Protein AF-E2BZ41-F1 (afdb_monomer_lite)

Structure (mmCIF, N/CA/C/O backbone):
data_AF-E2BZ41-F1
#
_entry.id   AF-E2BZ41-F1
#
loop_
_atom_site.group_PDB
_atom_site.id
_atom_site.type_symbol
_atom_site.label_atom_id
_atom_site.label_alt_id
_atom_site.label_comp_id
_atom_site.label_asym_id
_atom_site.label_entity_id
_atom_site.label_seq_id
_atom_site.pdbx_PDB_ins_code
_atom_site.Cartn_x
_atom_site.Cartn_y
_atom_site.Cartn_z
_atom_site.occupancy
_atom_site.B_iso_or_equiv
_atom_site.auth_seq_id
_atom_site.auth_comp_id
_atom_site.auth_asym_id
_atom_site.auth_atom_id
_atom_site.pdbx_PDB_model_num
ATOM 1 N N . MET A 1 1 ? 7.180 -24.905 27.676 1.00 43.94 1 MET A N 1
ATOM 2 C CA . MET A 1 1 ? 5.927 -24.348 27.129 1.00 43.94 1 MET A CA 1
ATOM 3 C C . MET A 1 1 ? 5.621 -25.126 25.867 1.00 43.94 1 MET A C 1
ATOM 5 O O . MET A 1 1 ? 6.360 -25.011 24.900 1.00 43.94 1 MET A O 1
ATOM 9 N N . GLU A 1 2 ? 4.647 -26.025 25.930 1.00 50.66 2 GLU A N 1
ATOM 10 C CA . GLU A 1 2 ? 4.281 -26.902 24.816 1.00 50.66 2 GLU A CA 1
ATOM 11 C C . GLU A 1 2 ? 3.563 -26.073 23.744 1.00 50.66 2 GLU A C 1
ATOM 13 O O . GLU A 1 2 ? 2.575 -25.397 24.033 1.00 50.66 2 GLU A O 1
ATOM 18 N N . GLY A 1 3 ? 4.107 -26.052 22.526 1.00 54.69 3 GLY A N 1
ATOM 19 C CA . GLY A 1 3 ? 3.559 -25.275 21.419 1.00 54.69 3 GLY A CA 1
ATOM 20 C C . GLY A 1 3 ? 2.196 -25.823 21.018 1.00 54.69 3 GLY A C 1
ATOM 21 O O . GLY A 1 3 ? 2.106 -26.904 20.435 1.00 54.69 3 GLY A O 1
ATOM 22 N N . ARG A 1 4 ? 1.126 -25.085 21.326 1.00 71.00 4 ARG A N 1
ATOM 23 C CA . ARG A 1 4 ? -0.206 -25.394 20.802 1.00 71.00 4 ARG A CA 1
ATOM 24 C C . ARG A 1 4 ? -0.139 -25.366 19.277 1.00 71.00 4 ARG A C 1
ATOM 26 O O . ARG A 1 4 ? 0.138 -24.329 18.683 1.00 71.00 4 ARG A O 1
ATOM 33 N N . ARG A 1 5 ? -0.381 -26.514 18.643 1.00 70.81 5 ARG A N 1
ATOM 34 C CA . ARG A 1 5 ? -0.561 -26.592 17.191 1.00 70.81 5 ARG A CA 1
ATOM 35 C C . ARG A 1 5 ? -1.834 -25.831 16.826 1.00 70.81 5 ARG A C 1
ATOM 37 O O . ARG A 1 5 ? -2.895 -26.129 17.370 1.00 70.81 5 ARG A O 1
ATOM 44 N N . TYR A 1 6 ? -1.714 -24.856 15.929 1.00 71.06 6 TYR A N 1
ATOM 45 C CA . TYR A 1 6 ? -2.852 -24.132 15.369 1.00 71.06 6 TYR A CA 1
ATOM 46 C C . TYR A 1 6 ? -3.815 -25.123 14.697 1.00 71.06 6 TYR A C 1
ATOM 48 O O . TYR A 1 6 ? -3.400 -25.919 13.853 1.00 71.06 6 TYR A O 1
ATOM 56 N N . ASN A 1 7 ? -5.085 -25.097 15.105 1.00 75.69 7 ASN A N 1
ATOM 57 C CA . ASN A 1 7 ? -6.158 -25.877 14.497 1.00 75.69 7 ASN A CA 1
ATOM 58 C C . ASN A 1 7 ? -7.129 -24.907 13.799 1.00 75.69 7 ASN A C 1
ATOM 60 O O . ASN A 1 7 ? -7.919 -24.273 14.499 1.00 75.69 7 ASN A O 1
ATOM 64 N N . PRO A 1 8 ? -7.114 -24.810 12.458 1.00 72.56 8 PRO A N 1
ATOM 65 C CA . PRO A 1 8 ? -7.972 -23.884 11.711 1.00 72.56 8 PRO A CA 1
ATOM 66 C C . PRO A 1 8 ? -9.469 -24.228 11.772 1.00 72.56 8 PRO A C 1
ATOM 68 O O . PRO A 1 8 ? -10.293 -23.446 11.317 1.00 72.56 8 PRO A O 1
ATOM 71 N N . TYR A 1 9 ? -9.836 -25.392 12.320 1.00 73.06 9 TYR A N 1
ATOM 72 C CA . TYR A 1 9 ? -11.224 -25.853 12.428 1.00 73.06 9 TYR A CA 1
ATOM 73 C C . TYR A 1 9 ? -11.781 -25.774 13.855 1.00 73.06 9 TYR A C 1
ATOM 75 O O . TYR A 1 9 ? -12.914 -26.193 14.104 1.00 73.06 9 TYR A O 1
ATOM 83 N N . ALA A 1 10 ? -10.992 -25.285 14.816 1.00 80.62 10 ALA A N 1
ATOM 84 C CA . ALA A 1 10 ? -11.496 -25.011 16.153 1.00 80.62 10 ALA A CA 1
ATOM 85 C C . ALA A 1 10 ? -12.446 -23.810 16.080 1.00 80.62 10 ALA A C 1
ATOM 87 O O . ALA A 1 10 ? -12.052 -22.739 15.630 1.00 80.62 10 ALA A O 1
ATOM 88 N N . LYS A 1 11 ? -13.699 -23.986 16.514 1.00 79.75 11 LYS A N 1
ATOM 89 C CA . LYS A 1 11 ? -14.628 -22.861 16.645 1.00 79.75 11 LYS A CA 1
ATOM 90 C C . LYS A 1 11 ? -14.123 -21.940 17.750 1.00 79.75 11 LYS A C 1
ATOM 92 O O . LYS A 1 11 ? -14.051 -22.358 18.905 1.00 79.75 11 LYS A O 1
ATOM 97 N N . VAL A 1 12 ? -13.770 -20.724 17.367 1.00 85.38 12 VAL A N 1
ATOM 98 C CA . VAL A 1 12 ? -13.345 -19.647 18.261 1.00 85.38 12 VAL A CA 1
ATOM 99 C C . VAL A 1 12 ? -14.581 -18.791 18.574 1.00 85.38 12 VAL A C 1
ATOM 101 O O . VAL A 1 12 ? -15.465 -18.694 17.714 1.00 85.38 12 VAL A O 1
ATOM 104 N N . PRO A 1 13 ? -14.727 -18.234 19.789 1.00 87.88 13 PRO A N 1
ATOM 105 C CA . PRO A 1 13 ? -15.752 -17.230 20.052 1.00 87.88 13 PRO A CA 1
ATOM 106 C C . PRO A 1 13 ? -15.677 -16.079 19.030 1.00 87.88 13 PRO A C 1
ATOM 108 O O . PRO A 1 13 ? -14.567 -15.714 18.641 1.00 87.88 13 PRO A O 1
ATOM 111 N N . PRO A 1 14 ? -16.810 -15.504 18.580 1.00 84.06 14 PRO A N 1
ATOM 112 C CA . PRO A 1 14 ? -16.799 -14.435 17.574 1.00 84.06 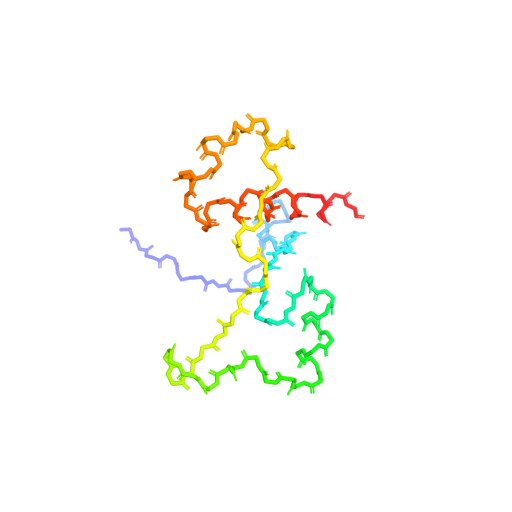14 PRO A CA 1
ATOM 113 C C . PRO A 1 14 ? -15.959 -13.208 17.962 1.00 84.06 14 PRO A C 1
ATOM 115 O O . PRO A 1 14 ? -15.418 -12.530 17.101 1.00 84.06 14 PRO A O 1
ATOM 118 N N . ASP A 1 15 ? -15.841 -12.920 19.257 1.00 88.19 15 ASP A N 1
ATOM 119 C CA . ASP A 1 15 ? -15.042 -11.829 19.826 1.00 88.19 15 ASP A CA 1
ATOM 120 C C . ASP A 1 15 ? -13.528 -12.101 19.838 1.00 88.19 15 ASP A C 1
ATOM 122 O O . ASP A 1 15 ? -12.732 -11.176 19.981 1.00 88.19 15 ASP A O 1
ATOM 126 N N . GLU A 1 16 ? -13.127 -13.356 19.653 1.00 86.62 16 GLU A N 1
ATOM 127 C CA . GLU A 1 16 ? -11.732 -13.797 19.571 1.00 86.62 16 GLU A CA 1
ATOM 128 C C . GLU A 1 16 ? -11.330 -14.181 18.131 1.00 86.62 16 GLU A C 1
ATOM 130 O O . GLU A 1 16 ? -10.210 -14.642 17.887 1.00 86.62 16 GLU A O 1
ATOM 135 N N . GLU A 1 17 ? -12.236 -14.012 17.163 1.00 88.12 17 GLU A N 1
ATOM 136 C CA . GLU A 1 17 ? -11.984 -14.337 15.764 1.00 88.12 17 GLU A CA 1
ATOM 137 C C . GLU A 1 17 ? -11.049 -13.303 15.122 1.00 88.12 17 GLU A C 1
ATOM 139 O O . GLU A 1 17 ? -11.303 -12.099 15.117 1.00 88.12 17 GLU A O 1
ATOM 144 N N . ILE A 1 18 ? -9.942 -13.783 14.552 1.00 87.19 18 ILE A N 1
ATOM 145 C CA . ILE A 1 18 ? -9.010 -12.943 13.800 1.00 87.19 18 ILE A CA 1
ATOM 146 C C . ILE A 1 18 ? -9.493 -12.881 12.355 1.00 87.19 18 ILE A C 1
ATOM 148 O O . ILE A 1 18 ? -9.478 -13.889 11.646 1.00 87.19 18 ILE A O 1
ATOM 152 N N . VAL A 1 19 ? -9.868 -11.684 11.911 1.00 88.75 19 VAL A N 1
ATOM 153 C CA . VAL A 1 19 ? -10.314 -11.416 10.542 1.00 88.75 19 VAL A CA 1
ATOM 154 C C . VAL A 1 19 ? -9.352 -10.475 9.826 1.00 88.75 19 VAL A C 1
ATOM 156 O O . VAL A 1 19 ? -8.682 -9.650 10.446 1.00 88.75 19 VAL A O 1
ATOM 159 N N . ILE A 1 20 ? -9.306 -10.575 8.498 1.00 90.12 20 ILE A N 1
ATOM 160 C CA . ILE A 1 20 ? -8.713 -9.535 7.655 1.00 90.12 20 ILE A CA 1
ATOM 161 C C . ILE A 1 20 ? -9.824 -8.524 7.381 1.00 90.12 20 ILE A C 1
ATOM 163 O O . ILE A 1 20 ? -10.698 -8.781 6.557 1.00 90.12 20 ILE A O 1
ATOM 167 N N . SER A 1 21 ? -9.826 -7.412 8.113 1.00 89.81 21 SER A N 1
ATOM 168 C CA . SER A 1 21 ? -10.875 -6.389 8.007 1.00 89.81 21 SER A CA 1
ATOM 169 C C . SER A 1 21 ? -10.664 -5.417 6.845 1.00 89.81 21 SER A C 1
ATOM 171 O O . SER A 1 21 ? -11.616 -4.784 6.409 1.00 89.81 21 SER A O 1
ATOM 173 N N . GLY A 1 22 ? -9.441 -5.318 6.321 1.00 89.31 22 GLY A N 1
ATOM 174 C CA . GLY A 1 22 ? -9.111 -4.450 5.196 1.00 89.31 22 GLY A CA 1
ATOM 175 C C . GLY A 1 22 ? -7.739 -4.770 4.611 1.00 89.31 22 GLY A C 1
ATOM 176 O O . GLY A 1 22 ? -6.888 -5.365 5.276 1.00 89.31 22 GLY A O 1
ATOM 177 N N . ILE A 1 23 ? -7.539 -4.398 3.346 1.00 88.44 23 ILE A N 1
ATOM 178 C CA . ILE A 1 23 ? -6.290 -4.603 2.605 1.00 88.44 23 ILE A CA 1
ATOM 179 C C . ILE A 1 23 ? -6.044 -3.370 1.731 1.00 88.44 23 ILE A C 1
ATOM 181 O O . ILE A 1 23 ? -6.913 -2.990 0.951 1.00 88.44 23 ILE A O 1
ATOM 185 N N . ALA A 1 24 ? -4.845 -2.797 1.815 1.00 89.94 24 ALA A N 1
ATOM 186 C CA . ALA A 1 24 ? -4.333 -1.818 0.863 1.00 89.94 24 ALA A CA 1
ATOM 187 C C . ALA A 1 24 ? -2.908 -2.209 0.477 1.00 89.94 24 ALA A C 1
ATOM 189 O O . ALA A 1 24 ? -2.170 -2.811 1.262 1.00 89.94 24 ALA A O 1
ATOM 190 N N . SER A 1 25 ? -2.535 -1.901 -0.756 1.00 85.31 25 SER A N 1
ATOM 191 C CA . SER A 1 25 ? -1.260 -2.312 -1.333 1.00 85.31 25 SER A CA 1
ATOM 192 C C . SER A 1 25 ? -0.945 -1.493 -2.574 1.00 85.31 25 SER A C 1
ATOM 194 O O . SER A 1 25 ? -1.852 -1.029 -3.270 1.00 85.31 25 SER A O 1
ATOM 196 N N . ARG A 1 26 ? 0.338 -1.446 -2.921 1.00 88.62 26 ARG A N 1
ATOM 197 C CA . ARG A 1 26 ? 0.816 -1.082 -4.252 1.00 88.62 26 ARG A CA 1
ATOM 198 C C . ARG A 1 26 ? 1.497 -2.290 -4.874 1.00 88.62 26 ARG A C 1
ATOM 200 O O . ARG A 1 26 ? 2.396 -2.878 -4.272 1.00 88.62 26 ARG A O 1
ATOM 207 N N . PHE A 1 27 ? 1.047 -2.657 -6.066 1.00 92.38 27 PHE A N 1
ATOM 208 C CA . PHE A 1 27 ? 1.649 -3.715 -6.866 1.00 92.38 27 PHE A CA 1
ATOM 209 C C . PHE A 1 27 ? 2.288 -3.117 -8.120 1.00 92.38 27 PHE A C 1
ATOM 211 O O . PHE A 1 27 ? 1.948 -1.993 -8.504 1.00 92.38 27 PHE A O 1
ATOM 218 N N . PRO A 1 28 ? 3.244 -3.823 -8.744 1.00 94.19 28 PRO A N 1
ATOM 219 C CA . PRO A 1 28 ? 3.895 -3.308 -9.935 1.00 94.19 28 PRO A CA 1
ATOM 220 C C . PRO A 1 28 ? 2.900 -3.010 -11.055 1.00 94.19 28 PRO A C 1
ATOM 222 O O . PRO A 1 28 ? 1.949 -3.767 -11.232 1.00 94.19 28 PRO A O 1
ATOM 225 N N . ASP A 1 29 ? 3.133 -1.922 -11.789 1.00 90.56 29 ASP A N 1
ATOM 226 C CA . ASP A 1 29 ? 2.290 -1.463 -12.903 1.00 90.56 29 ASP A CA 1
ATOM 227 C C . ASP A 1 29 ? 0.793 -1.338 -12.563 1.00 90.56 29 ASP A C 1
ATOM 229 O O . ASP A 1 29 ? -0.065 -1.544 -13.419 1.00 90.56 29 ASP A O 1
ATOM 233 N N . THR A 1 30 ? 0.469 -1.032 -11.304 1.00 92.69 30 THR A N 1
ATOM 234 C CA . THR A 1 30 ? -0.909 -0.813 -10.849 1.00 92.69 30 THR A CA 1
ATOM 235 C C . THR A 1 30 ? -0.959 0.327 -9.844 1.00 92.69 30 THR A C 1
ATOM 237 O O . THR A 1 30 ? -0.142 0.385 -8.922 1.00 92.69 30 THR A O 1
ATOM 240 N N . ASP A 1 31 ? -1.945 1.206 -9.983 1.00 88.25 31 ASP A N 1
ATOM 241 C CA . ASP A 1 31 ? -2.096 2.373 -9.112 1.00 88.25 31 ASP A CA 1
ATOM 242 C C . ASP A 1 31 ? -3.050 2.110 -7.938 1.00 88.25 31 ASP A C 1
ATOM 244 O O . ASP A 1 31 ? -3.029 2.829 -6.940 1.00 88.25 31 ASP A O 1
ATOM 248 N N . ASN A 1 32 ? -3.898 1.081 -8.027 1.00 87.38 32 ASN A N 1
ATOM 249 C CA . ASN A 1 32 ? -4.875 0.745 -6.991 1.00 87.38 32 ASN A CA 1
ATOM 250 C C . ASN A 1 32 ? -5.265 -0.746 -6.997 1.00 87.38 32 ASN A C 1
ATOM 252 O O . ASN A 1 32 ? -5.014 -1.484 -7.950 1.00 87.38 32 ASN A O 1
ATOM 256 N N . MET A 1 33 ? -5.933 -1.187 -5.924 1.00 87.88 33 MET A N 1
ATOM 257 C CA . MET A 1 33 ? -6.338 -2.587 -5.733 1.00 87.88 33 MET A CA 1
ATOM 258 C C . MET A 1 33 ? -7.287 -3.104 -6.823 1.00 87.88 33 MET A C 1
ATOM 260 O O . MET A 1 33 ? -7.227 -4.278 -7.186 1.00 87.88 33 MET A O 1
ATOM 264 N N . LYS A 1 34 ? -8.161 -2.246 -7.361 1.00 89.62 34 LYS A N 1
ATOM 265 C CA . LYS A 1 34 ? -9.118 -2.641 -8.400 1.00 89.62 34 LYS A CA 1
ATOM 266 C C . LYS A 1 34 ? -8.400 -2.957 -9.709 1.00 89.62 34 LYS A C 1
ATOM 268 O O . LYS A 1 34 ? -8.649 -4.002 -10.301 1.00 89.62 34 LYS A O 1
ATOM 273 N N . GLU A 1 35 ? -7.478 -2.092 -10.118 1.00 92.81 35 GLU A N 1
ATOM 274 C CA . GLU A 1 35 ? -6.627 -2.329 -11.283 1.00 92.81 35 GLU A CA 1
ATOM 275 C C . GLU A 1 35 ? -5.783 -3.594 -11.100 1.00 92.81 35 GLU A C 1
ATOM 277 O O . GLU A 1 35 ? -5.721 -4.435 -11.996 1.00 92.81 35 GLU A O 1
ATOM 282 N N . PHE A 1 36 ? -5.203 -3.788 -9.911 1.00 94.12 36 PHE A N 1
ATOM 283 C CA . PHE A 1 36 ? -4.484 -5.020 -9.601 1.00 94.12 36 PHE A CA 1
ATOM 284 C C . PHE A 1 36 ? -5.368 -6.262 -9.735 1.00 94.12 36 PHE A C 1
ATOM 286 O O . PHE A 1 36 ? -4.960 -7.228 -10.379 1.00 94.12 36 PHE A O 1
ATOM 293 N N . GLN A 1 37 ? -6.583 -6.244 -9.183 1.00 93.25 37 GLN A N 1
ATOM 294 C CA . GLN A 1 37 ? -7.528 -7.352 -9.307 1.00 93.25 37 GLN A CA 1
ATOM 295 C C . GLN A 1 37 ? -7.858 -7.647 -10.777 1.00 93.25 37 GLN A C 1
ATOM 297 O O . GLN A 1 37 ? -7.835 -8.808 -11.188 1.00 93.25 37 GLN A O 1
ATOM 302 N N . GLU A 1 38 ? -8.153 -6.620 -11.573 1.00 95.25 38 GLU A N 1
ATOM 303 C CA . GLU A 1 38 ? -8.458 -6.767 -12.999 1.00 95.25 38 GLU A CA 1
ATOM 304 C C . GLU A 1 38 ? -7.262 -7.349 -13.770 1.00 95.25 38 GLU A C 1
ATOM 306 O O . GLU A 1 38 ? -7.410 -8.345 -14.484 1.00 95.25 38 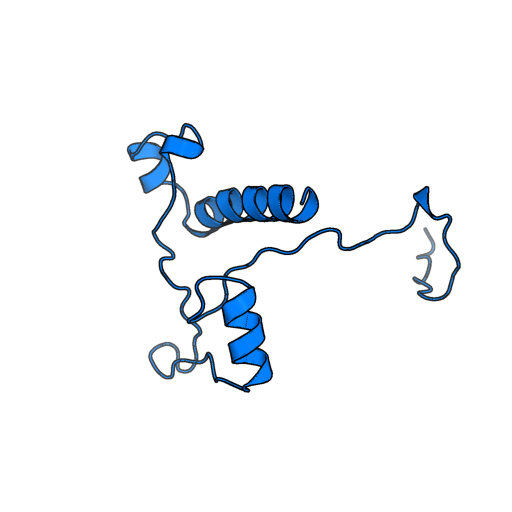GLU A O 1
ATOM 311 N N . ASN A 1 39 ? -6.063 -6.799 -13.574 1.00 94.94 39 ASN A N 1
ATOM 312 C CA . ASN A 1 39 ? -4.835 -7.259 -14.223 1.00 94.94 39 ASN A CA 1
ATOM 313 C C . ASN A 1 39 ? -4.468 -8.693 -13.811 1.00 94.94 39 ASN A C 1
ATOM 315 O O . ASN A 1 39 ? -4.117 -9.515 -14.662 1.00 94.94 39 ASN A O 1
ATOM 319 N N . LEU A 1 40 ? -4.627 -9.032 -12.529 1.00 95.12 40 LEU A N 1
ATOM 320 C CA . LEU A 1 40 ? -4.380 -10.374 -12.008 1.00 95.12 40 LEU A CA 1
ATOM 321 C C . LEU A 1 40 ? -5.341 -11.402 -12.619 1.00 95.12 40 LEU A C 1
ATOM 323 O O . LEU A 1 40 ? -4.907 -12.464 -13.072 1.00 95.12 40 LEU A O 1
ATOM 327 N N . LEU A 1 41 ? -6.641 -11.090 -12.676 1.00 96.38 41 LEU A N 1
ATOM 328 C CA . LEU A 1 41 ? -7.651 -11.973 -13.272 1.00 96.38 41 LEU A CA 1
ATOM 329 C C . LEU A 1 41 ? -7.447 -12.146 -14.783 1.00 96.38 41 LEU A C 1
ATOM 331 O O . LEU A 1 41 ? -7.694 -13.229 -15.318 1.00 96.38 41 LEU A O 1
ATOM 335 N N . ASN A 1 42 ? -6.922 -11.117 -15.450 1.00 97.25 42 ASN A N 1
ATOM 336 C CA .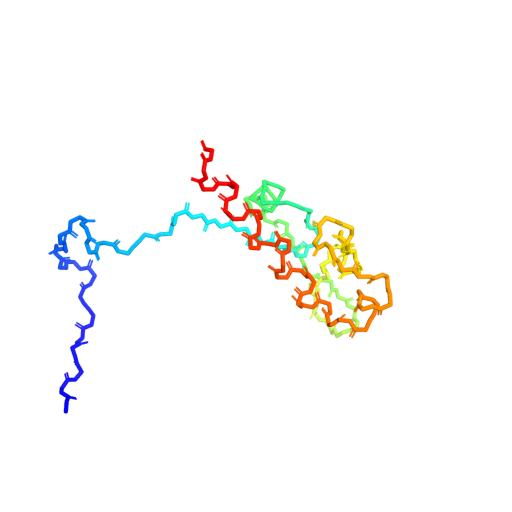 ASN A 1 42 ? -6.546 -11.152 -16.863 1.00 97.25 42 ASN A CA 1
ATOM 337 C C . ASN A 1 42 ? -5.156 -11.756 -17.125 1.00 97.25 42 ASN A C 1
ATOM 339 O O . ASN A 1 42 ? -4.755 -11.865 -18.284 1.00 97.25 42 ASN A O 1
ATOM 343 N N . LYS A 1 43 ? -4.447 -12.215 -16.082 1.00 95.75 43 LYS A N 1
ATOM 344 C CA . LYS A 1 43 ? -3.115 -12.841 -16.166 1.00 95.75 43 LYS A CA 1
ATOM 345 C C . LYS A 1 43 ? -2.054 -11.935 -16.803 1.00 95.75 43 LYS A C 1
ATOM 347 O O . LYS A 1 43 ? -1.194 -12.420 -17.539 1.00 95.75 43 LYS A O 1
ATOM 352 N N . VAL A 1 44 ? -2.128 -10.634 -16.536 1.00 95.25 44 VAL A N 1
ATOM 353 C CA . VAL A 1 44 ? -1.090 -9.677 -16.936 1.00 95.25 44 VAL A CA 1
ATOM 354 C C . VAL A 1 44 ? 0.212 -10.019 -16.200 1.00 95.25 44 VAL A C 1
ATOM 356 O O . VAL A 1 44 ? 0.194 -10.317 -15.006 1.00 95.25 44 VAL A O 1
ATOM 359 N N . ASP A 1 45 ? 1.336 -10.027 -16.923 1.00 92.62 45 ASP A N 1
ATOM 360 C CA . ASP A 1 45 ? 2.666 -10.209 -16.332 1.00 92.62 45 ASP A CA 1
ATOM 361 C C . ASP A 1 45 ? 3.186 -8.859 -15.824 1.00 92.62 45 ASP A C 1
ATOM 363 O O . ASP A 1 45 ? 3.275 -7.900 -16.586 1.00 92.62 45 ASP A O 1
ATOM 367 N N . PHE A 1 46 ? 3.530 -8.808 -14.540 1.00 92.19 46 PHE A N 1
ATOM 368 C CA . PHE A 1 46 ? 4.035 -7.625 -13.836 1.00 92.19 46 PHE A CA 1
ATOM 369 C C . PHE A 1 46 ? 5.572 -7.575 -13.780 1.00 92.19 46 PHE A C 1
ATOM 371 O O . PHE A 1 46 ? 6.165 -6.764 -13.061 1.00 92.19 46 PHE A O 1
ATOM 378 N N . VAL A 1 47 ? 6.241 -8.516 -14.454 1.00 92.12 47 VAL A N 1
ATOM 379 C CA . VAL A 1 47 ? 7.695 -8.656 -14.438 1.00 92.12 47 VAL A CA 1
ATOM 380 C C . VAL A 1 47 ? 8.315 -7.941 -15.633 1.00 92.12 47 VAL A C 1
ATOM 382 O O . VAL A 1 47 ? 8.153 -8.327 -16.788 1.00 92.12 47 VAL A O 1
ATOM 385 N N . HIS A 1 48 ? 9.149 -6.954 -15.330 1.00 87.88 48 HIS A N 1
ATOM 386 C CA . HIS A 1 48 ? 10.024 -6.286 -16.281 1.00 87.88 48 HIS A CA 1
ATOM 387 C C . HIS A 1 48 ? 11.345 -7.039 -16.415 1.00 87.88 48 HIS A C 1
ATOM 389 O O . HIS A 1 48 ? 11.993 -7.384 -15.420 1.00 87.88 48 HIS A O 1
ATOM 395 N N . TYR A 1 49 ? 11.761 -7.254 -17.660 1.00 87.62 49 TYR A N 1
ATOM 396 C CA . TYR A 1 49 ? 13.007 -7.928 -18.017 1.00 87.62 49 TYR A CA 1
ATOM 397 C C . TYR A 1 49 ? 14.083 -6.895 -18.348 1.00 87.62 49 TYR A C 1
ATOM 399 O O . TYR A 1 49 ? 14.334 -6.589 -19.511 1.00 87.62 49 TYR A O 1
ATOM 407 N N . ASP A 1 50 ? 14.683 -6.335 -17.304 1.00 83.19 50 ASP A N 1
ATOM 408 C CA . ASP A 1 50 ? 15.717 -5.302 -17.402 1.00 83.19 50 ASP A CA 1
ATOM 409 C C . ASP A 1 50 ? 16.896 -5.680 -16.480 1.00 83.19 50 ASP A C 1
ATOM 411 O O . ASP A 1 50 ? 17.280 -6.851 -16.411 1.00 83.19 50 ASP A O 1
ATOM 415 N N . MET A 1 51 ? 17.483 -4.727 -15.758 1.00 75.81 51 MET A N 1
ATOM 416 C CA . MET A 1 51 ? 18.447 -4.975 -14.691 1.00 75.81 51 MET A CA 1
ATOM 417 C C . MET A 1 51 ? 17.813 -4.637 -13.330 1.00 75.81 51 MET A C 1
ATOM 419 O O . MET A 1 51 ? 17.555 -3.459 -13.082 1.00 75.81 51 MET A O 1
ATOM 423 N N . PRO A 1 52 ? 17.574 -5.600 -12.412 1.00 79.06 52 PRO A N 1
ATOM 424 C CA . PRO A 1 52 ? 17.842 -7.042 -12.480 1.00 79.06 52 PRO A CA 1
ATOM 425 C C . PRO A 1 52 ? 16.967 -7.776 -13.497 1.00 79.06 52 PRO A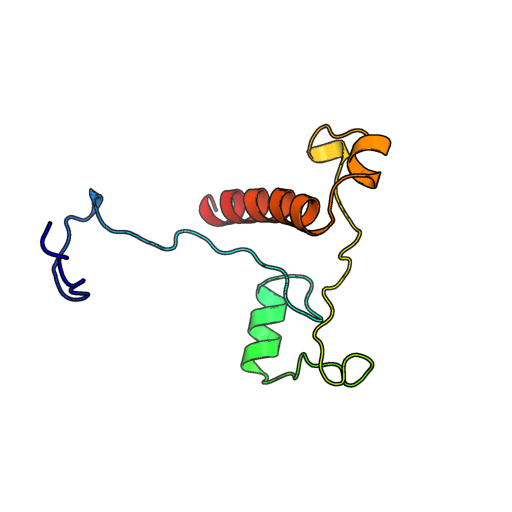 C 1
ATOM 427 O O . PRO A 1 52 ? 15.891 -7.302 -13.843 1.00 79.06 52 PRO A O 1
ATOM 430 N N . THR A 1 53 ? 17.425 -8.963 -13.927 1.00 86.81 53 THR A N 1
ATOM 431 C CA . THR A 1 53 ? 16.862 -9.747 -15.049 1.00 86.81 53 THR A CA 1
ATOM 432 C C . THR A 1 53 ? 15.344 -9.913 -15.002 1.00 86.81 53 THR A C 1
ATOM 434 O O . THR A 1 53 ? 14.722 -10.121 -16.040 1.00 86.81 53 THR A O 1
ATOM 437 N N . ARG A 1 54 ? 14.753 -9.872 -13.803 1.00 90.69 54 ARG A N 1
ATOM 438 C CA . ARG A 1 54 ? 13.311 -9.886 -13.559 1.00 90.69 54 ARG A CA 1
ATOM 439 C C . ARG A 1 54 ? 13.004 -9.003 -12.353 1.00 90.69 54 ARG A C 1
ATOM 441 O O . ARG A 1 54 ? 13.518 -9.273 -11.269 1.00 90.69 54 ARG A O 1
ATOM 448 N N . SER A 1 55 ? 12.180 -7.973 -12.529 1.00 91.81 55 SER A N 1
ATOM 449 C CA . SER A 1 55 ? 11.754 -7.084 -11.439 1.00 91.81 55 SER A CA 1
ATOM 450 C C . SER A 1 55 ? 10.363 -6.509 -11.683 1.00 91.81 55 SER A C 1
ATOM 452 O O . SER A 1 55 ? 10.006 -6.234 -12.819 1.00 91.81 55 SER A O 1
ATOM 454 N N . GLY A 1 56 ? 9.583 -6.313 -10.622 1.00 91.44 56 GLY A N 1
ATOM 455 C CA . GLY A 1 56 ? 8.387 -5.473 -10.668 1.00 91.44 56 GLY A CA 1
ATOM 456 C C . GLY A 1 56 ? 8.742 -4.053 -10.235 1.00 91.44 56 GLY A C 1
ATOM 457 O O . GLY A 1 56 ? 9.521 -3.884 -9.296 1.00 91.44 56 GLY A O 1
ATOM 458 N N . LYS A 1 57 ? 8.196 -3.042 -10.911 1.00 91.12 57 LYS A N 1
ATOM 459 C CA . LYS A 1 57 ? 8.395 -1.629 -10.572 1.00 91.12 57 LYS A CA 1
ATOM 460 C C . LYS A 1 57 ? 7.088 -1.052 -10.043 1.00 91.12 57 LYS A C 1
ATOM 462 O O . LYS A 1 57 ? 6.065 -1.142 -10.708 1.00 91.12 57 LYS A O 1
ATOM 467 N N . ILE A 1 58 ? 7.126 -0.500 -8.833 1.00 91.62 58 ILE A N 1
ATOM 468 C CA . ILE A 1 58 ? 5.973 0.182 -8.244 1.00 91.62 58 ILE A CA 1
ATOM 469 C C . ILE A 1 58 ? 5.834 1.552 -8.905 1.00 91.62 58 ILE A C 1
ATOM 471 O O . ILE A 1 58 ? 6.820 2.284 -9.030 1.00 91.62 58 ILE A O 1
ATOM 475 N N . ASN A 1 59 ? 4.615 1.893 -9.311 1.00 90.25 59 ASN A N 1
ATOM 476 C CA . ASN A 1 59 ? 4.310 3.198 -9.878 1.00 90.25 59 ASN A CA 1
ATOM 477 C C . ASN A 1 59 ? 4.459 4.283 -8.811 1.00 90.25 59 ASN A C 1
ATOM 479 O O . ASN A 1 59 ? 4.035 4.090 -7.672 1.00 90.25 59 ASN A O 1
ATOM 483 N N . ASN A 1 60 ? 5.009 5.439 -9.195 1.00 87.50 60 ASN A N 1
ATOM 484 C CA . ASN A 1 60 ? 5.006 6.646 -8.363 1.00 87.50 60 ASN A CA 1
ATOM 485 C C . ASN A 1 60 ? 5.602 6.447 -6.952 1.00 87.50 60 ASN A C 1
ATOM 487 O O . ASN A 1 60 ? 5.146 7.062 -5.992 1.00 87.50 60 ASN A O 1
ATOM 491 N N . ALA A 1 61 ? 6.598 5.565 -6.812 1.00 86.81 61 ALA A N 1
ATOM 492 C CA . ALA A 1 61 ? 7.169 5.177 -5.518 1.00 86.81 61 ALA A CA 1
ATOM 493 C C . ALA A 1 61 ? 7.841 6.331 -4.743 1.00 86.81 61 ALA A C 1
ATOM 495 O O . ALA A 1 61 ? 8.127 6.188 -3.558 1.00 86.81 61 ALA A O 1
ATOM 496 N N . ASP A 1 62 ? 8.123 7.451 -5.405 1.00 89.31 62 ASP A N 1
ATOM 497 C CA . ASP A 1 62 ? 8.695 8.671 -4.837 1.00 89.31 62 ASP A CA 1
ATOM 498 C C . ASP A 1 62 ? 7.651 9.686 -4.343 1.00 89.31 62 ASP A C 1
ATOM 500 O O . ASP A 1 62 ? 8.013 10.624 -3.623 1.00 89.31 62 ASP A O 1
ATOM 504 N N . ASN A 1 63 ? 6.370 9.486 -4.671 1.00 90.19 63 ASN A N 1
ATOM 505 C CA . ASN A 1 63 ? 5.286 10.355 -4.226 1.00 90.19 63 ASN A CA 1
ATOM 506 C C . ASN A 1 63 ? 4.965 10.138 -2.741 1.00 90.19 63 ASN A C 1
ATOM 508 O O . ASN A 1 63 ? 5.009 9.020 -2.230 1.00 90.19 63 ASN A O 1
ATOM 512 N N . PHE A 1 64 ? 4.649 11.236 -2.055 1.00 93.19 64 PHE A N 1
ATOM 513 C CA . PHE A 1 64 ? 4.195 11.235 -0.667 1.00 93.19 64 PHE A CA 1
ATOM 514 C C . PHE A 1 64 ? 3.446 12.533 -0.350 1.00 93.19 64 PHE A C 1
ATOM 516 O O . PHE A 1 64 ? 3.996 13.618 -0.570 1.00 93.19 64 PHE A O 1
ATOM 523 N N . ASP A 1 65 ? 2.230 12.447 0.194 1.00 93.94 65 ASP A N 1
ATOM 524 C CA . ASP A 1 65 ? 1.469 13.628 0.633 1.00 93.94 65 ASP A CA 1
ATOM 525 C C . ASP A 1 65 ? 1.947 14.148 2.002 1.00 93.94 65 ASP A C 1
ATOM 527 O O . ASP A 1 65 ? 1.311 13.979 3.042 1.00 93.94 65 ASP A O 1
ATOM 531 N N . ALA A 1 66 ? 3.109 14.803 2.005 1.00 93.94 66 ALA A N 1
ATOM 532 C CA . ALA A 1 66 ? 3.727 15.323 3.223 1.00 93.94 66 ALA A CA 1
ATOM 533 C C . ALA A 1 66 ? 2.832 16.329 3.969 1.00 93.94 66 ALA A C 1
ATOM 535 O O . ALA A 1 66 ? 2.797 16.327 5.198 1.00 93.94 66 ALA A O 1
ATOM 536 N N . GLN A 1 67 ? 2.075 17.155 3.237 1.00 94.38 67 GLN A N 1
ATOM 537 C CA . GLN A 1 67 ? 1.187 18.149 3.838 1.00 94.38 67 GLN A CA 1
ATOM 538 C C . GLN A 1 67 ? 0.041 17.481 4.602 1.00 94.38 67 GLN A C 1
ATOM 540 O O . GLN A 1 67 ? -0.317 17.945 5.684 1.00 94.38 67 GLN A O 1
ATOM 545 N N . TYR A 1 68 ? -0.523 16.398 4.064 1.00 93.88 68 TYR A N 1
ATOM 546 C CA . TYR A 1 68 ? -1.580 15.646 4.733 1.00 93.88 68 TYR A CA 1
ATOM 547 C C . TYR A 1 68 ? -1.120 15.047 6.070 1.00 93.88 68 TYR A C 1
ATOM 549 O O . TYR A 1 68 ? -1.861 15.082 7.053 1.00 93.88 68 TYR A O 1
ATOM 557 N N . PHE A 1 69 ? 0.116 14.542 6.124 1.00 93.19 69 PHE A N 1
ATOM 558 C CA . PHE A 1 69 ? 0.698 13.938 7.328 1.00 93.19 69 PHE A CA 1
ATOM 559 C C . PHE A 1 69 ? 1.417 14.933 8.255 1.00 93.19 69 PHE A C 1
ATOM 561 O O . PHE A 1 69 ? 2.055 14.497 9.211 1.00 93.19 69 PHE A O 1
ATOM 568 N N . ASP A 1 70 ? 1.314 16.242 7.996 1.00 94.25 70 ASP A N 1
ATOM 569 C CA . ASP A 1 70 ? 2.000 17.303 8.754 1.00 94.25 70 ASP A CA 1
ATOM 570 C C . ASP A 1 70 ? 3.530 17.102 8.827 1.00 94.25 70 ASP A C 1
ATOM 572 O O . ASP A 1 70 ? 4.180 17.352 9.841 1.00 94.25 70 ASP A O 1
ATOM 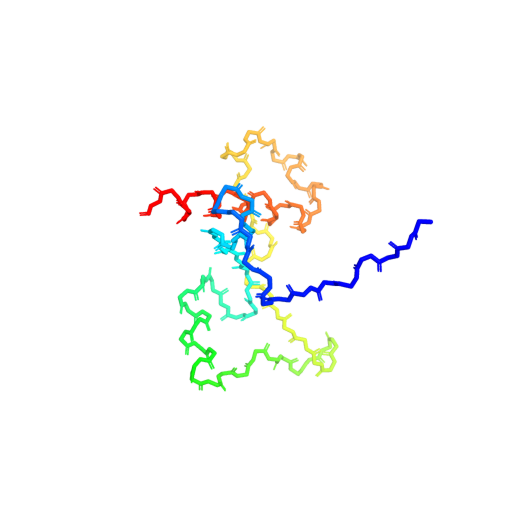576 N N . VAL A 1 71 ? 4.112 16.611 7.728 1.00 94.44 71 VAL A N 1
ATOM 577 C CA . VAL A 1 71 ? 5.553 16.394 7.552 1.00 94.44 71 VAL A CA 1
ATOM 578 C C . VAL A 1 71 ? 6.128 17.534 6.714 1.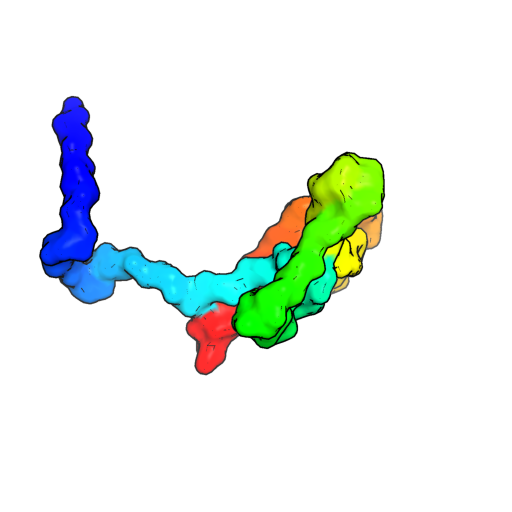00 94.44 71 VAL A C 1
ATOM 580 O O . VAL A 1 71 ? 5.598 17.875 5.654 1.00 94.44 71 VAL A O 1
ATOM 583 N N . SER A 1 72 ? 7.243 18.126 7.151 1.00 95.38 72 SER A N 1
ATOM 584 C CA . SER A 1 72 ? 7.898 19.179 6.367 1.00 95.38 72 SER A CA 1
ATOM 585 C C . SER A 1 72 ? 8.506 18.630 5.063 1.00 95.38 72 SER A C 1
ATOM 587 O O . SER A 1 72 ? 8.880 17.456 4.995 1.00 95.38 72 SER A O 1
ATOM 589 N N . PRO A 1 73 ? 8.682 19.455 4.012 1.00 92.94 73 PRO A N 1
ATOM 590 C CA . PRO A 1 73 ? 9.311 19.004 2.768 1.00 92.94 73 PRO A CA 1
ATOM 591 C C . PRO A 1 73 ? 10.731 18.449 2.959 1.00 92.94 73 PRO A C 1
ATOM 593 O O . PRO A 1 73 ? 11.124 17.513 2.261 1.00 92.94 73 PRO A O 1
ATOM 596 N N . GLU A 1 74 ? 11.500 19.001 3.905 1.00 94.56 74 GLU A N 1
ATOM 597 C CA . GLU A 1 74 ? 12.852 18.522 4.208 1.00 94.56 74 GLU A CA 1
ATOM 598 C C . GLU A 1 74 ? 12.826 17.137 4.863 1.00 94.56 74 GLU A C 1
ATOM 600 O O . GLU A 1 74 ? 13.581 16.252 4.455 1.00 94.56 74 GLU A O 1
ATOM 605 N N . GLU A 1 75 ? 11.931 16.925 5.833 1.00 92.94 75 GLU A N 1
ATOM 606 C CA . GLU A 1 75 ? 11.738 15.630 6.494 1.00 92.94 75 GLU A CA 1
ATOM 607 C C . GLU A 1 75 ? 11.211 14.583 5.522 1.00 92.94 75 GLU A C 1
ATOM 609 O O . GLU A 1 75 ? 11.731 13.466 5.474 1.00 92.94 75 GLU A O 1
ATOM 614 N N . ALA A 1 76 ? 10.227 14.955 4.701 1.00 93.25 76 ALA A N 1
ATOM 615 C CA . ALA A 1 76 ? 9.716 14.098 3.651 1.00 93.25 76 ALA A CA 1
ATOM 616 C C . ALA A 1 76 ? 10.873 13.647 2.764 1.00 93.25 76 ALA A C 1
ATOM 618 O O . ALA A 1 76 ? 11.058 12.449 2.620 1.00 93.25 76 ALA A O 1
ATOM 619 N N . HIS A 1 77 ? 11.721 14.561 2.276 1.00 91.88 77 HIS A N 1
ATOM 620 C CA . HIS A 1 77 ? 12.831 14.235 1.378 1.00 91.88 77 HIS A CA 1
ATOM 621 C C . HIS A 1 77 ? 13.849 13.237 1.957 1.00 91.88 77 HIS A C 1
ATOM 623 O O . HIS A 1 77 ? 14.347 12.392 1.211 1.00 91.88 77 HIS A O 1
ATOM 629 N N . VAL A 1 78 ? 14.135 13.293 3.261 1.00 94.19 78 VAL A N 1
ATOM 630 C CA . VAL A 1 78 ? 15.082 12.374 3.924 1.00 94.19 78 VAL A CA 1
ATOM 631 C C . VAL A 1 78 ? 14.431 11.092 4.453 1.00 94.19 78 VAL A C 1
ATOM 633 O O . VAL A 1 78 ? 15.141 10.163 4.836 1.00 94.19 78 VAL A O 1
ATOM 636 N N . THR A 1 79 ? 13.098 11.019 4.475 1.00 92.81 79 THR A N 1
ATOM 637 C CA . THR A 1 79 ? 12.364 9.828 4.917 1.00 92.81 79 THR A CA 1
ATOM 638 C C . THR A 1 79 ? 12.482 8.720 3.876 1.00 92.81 79 THR A C 1
ATOM 640 O O . THR A 1 79 ? 12.339 8.974 2.681 1.00 92.81 79 THR A O 1
ATOM 643 N N . ASP A 1 80 ? 12.710 7.485 4.317 1.00 94.06 80 ASP A N 1
ATOM 644 C CA . ASP A 1 80 ? 12.772 6.318 3.434 1.00 94.06 80 ASP A CA 1
ATOM 645 C C . ASP A 1 80 ? 11.469 6.126 2.628 1.00 94.06 80 ASP A C 1
ATOM 647 O O . ASP A 1 80 ? 10.371 6.320 3.156 1.00 94.06 80 ASP A O 1
ATOM 651 N N . LEU A 1 81 ? 11.586 5.731 1.354 1.00 91.25 81 LEU A N 1
ATOM 652 C CA . LEU A 1 81 ? 10.438 5.561 0.451 1.00 91.25 81 LEU A CA 1
ATOM 653 C C . LEU A 1 81 ? 9.423 4.539 0.983 1.00 91.25 81 LEU A C 1
ATOM 655 O O . LEU A 1 81 ? 8.219 4.777 0.910 1.00 91.25 81 LEU A O 1
ATOM 659 N N . MET A 1 82 ? 9.885 3.438 1.587 1.00 90.75 82 MET A N 1
ATOM 660 C CA . MET A 1 82 ? 8.991 2.410 2.129 1.00 90.75 82 MET A CA 1
ATOM 661 C C . MET A 1 82 ? 8.186 2.943 3.314 1.00 90.75 82 MET A C 1
ATOM 663 O O . MET A 1 82 ? 7.020 2.587 3.473 1.00 90.75 82 MET A O 1
ATOM 667 N N . CYS A 1 83 ? 8.780 3.816 4.131 1.00 92.31 83 CYS A N 1
ATOM 668 C CA . CYS A 1 83 ? 8.085 4.462 5.244 1.00 92.31 83 CYS A CA 1
ATOM 669 C C . CYS A 1 83 ? 7.006 5.433 4.752 1.00 92.31 83 CYS A C 1
ATOM 671 O O . CYS A 1 83 ? 5.895 5.418 5.280 1.00 92.31 83 CYS A O 1
ATOM 673 N N . ARG A 1 84 ? 7.307 6.239 3.725 1.00 93.12 84 ARG A N 1
ATOM 674 C CA . ARG A 1 84 ? 6.330 7.152 3.105 1.00 93.12 84 ARG A CA 1
ATOM 675 C C . ARG A 1 84 ? 5.125 6.390 2.567 1.00 93.12 84 ARG A C 1
ATOM 677 O O . ARG A 1 84 ? 3.988 6.715 2.895 1.00 93.12 84 ARG A O 1
ATOM 684 N N . MET A 1 85 ? 5.389 5.313 1.830 1.00 91.38 85 MET A N 1
ATOM 685 C CA . MET A 1 85 ? 4.340 4.425 1.342 1.00 91.38 85 MET A CA 1
ATOM 686 C C . MET A 1 85 ? 3.539 3.829 2.504 1.00 91.38 85 MET A C 1
ATOM 688 O O . MET A 1 85 ? 2.313 3.863 2.478 1.00 91.38 85 MET A O 1
ATOM 692 N N . LEU A 1 86 ? 4.197 3.324 3.552 1.00 91.75 86 LEU A N 1
ATOM 693 C CA . LEU A 1 86 ? 3.513 2.715 4.695 1.00 91.75 86 LEU A CA 1
ATOM 694 C C . LEU A 1 86 ? 2.531 3.676 5.386 1.00 91.75 86 LEU A C 1
ATOM 696 O O . LEU A 1 86 ? 1.459 3.229 5.802 1.00 91.75 86 LEU A O 1
ATOM 700 N N . PHE A 1 87 ? 2.854 4.970 5.486 1.00 92.00 87 PHE A N 1
ATOM 701 C CA . PHE A 1 87 ? 1.932 5.973 6.031 1.00 92.00 87 PHE A CA 1
ATOM 702 C C . PHE A 1 87 ? 0.636 6.057 5.225 1.00 92.00 87 PHE A C 1
ATOM 704 O O . PHE A 1 87 ? -0.450 5.910 5.790 1.00 92.00 87 PHE A O 1
ATOM 711 N N . GLU A 1 88 ? 0.750 6.214 3.908 1.00 91.31 88 GLU A N 1
ATOM 712 C CA . GLU A 1 88 ? -0.407 6.286 3.013 1.00 91.31 88 GLU A CA 1
ATOM 713 C C . GLU A 1 88 ? -1.231 4.999 3.048 1.00 91.31 88 GLU A C 1
ATOM 715 O O . GLU A 1 88 ? -2.446 5.042 3.218 1.00 91.31 88 GLU A O 1
ATOM 720 N N . HIS A 1 89 ? -0.578 3.838 2.999 1.00 90.19 89 HIS A N 1
ATOM 721 C CA . HIS A 1 89 ? -1.271 2.549 2.997 1.00 90.19 89 HIS A CA 1
ATOM 722 C C . HIS A 1 89 ? -2.015 2.288 4.305 1.00 90.19 89 HIS A C 1
ATOM 724 O O . HIS A 1 89 ? -3.113 1.734 4.296 1.00 90.19 89 HIS A O 1
ATOM 730 N N . THR A 1 90 ? -1.429 2.683 5.437 1.00 92.00 90 THR A N 1
ATOM 731 C CA . THR A 1 90 ? -2.088 2.544 6.740 1.00 92.00 90 THR A CA 1
ATOM 732 C C . THR A 1 90 ? -3.373 3.365 6.766 1.00 92.00 90 THR A C 1
ATOM 734 O O . THR A 1 90 ? -4.406 2.873 7.217 1.00 92.00 90 THR A O 1
ATOM 737 N N . TYR A 1 91 ? -3.331 4.585 6.228 1.00 91.81 91 TYR A N 1
ATOM 738 C CA . TYR A 1 91 ? -4.514 5.426 6.106 1.00 91.81 91 TYR A CA 1
ATOM 739 C C . TYR A 1 91 ? -5.563 4.821 5.157 1.00 91.81 91 TYR A C 1
ATOM 741 O O . TYR A 1 91 ? -6.729 4.702 5.533 1.00 91.81 91 TYR A O 1
ATOM 749 N N . GLU A 1 92 ? -5.153 4.357 3.973 1.00 89.50 92 GLU A N 1
ATOM 750 C CA . GLU A 1 92 ? -6.043 3.715 2.995 1.00 89.50 92 GLU A CA 1
ATOM 751 C C . GLU A 1 92 ? -6.772 2.495 3.568 1.00 89.50 92 GLU A C 1
ATOM 753 O O . GLU A 1 92 ? -7.979 2.356 3.365 1.00 89.50 92 GLU A O 1
ATOM 758 N N . VAL A 1 93 ? -6.072 1.625 4.312 1.00 91.06 93 VAL A N 1
ATOM 759 C CA . VAL A 1 93 ? -6.692 0.458 4.966 1.00 91.06 93 VAL A CA 1
ATOM 760 C C . VAL A 1 93 ? -7.753 0.896 5.963 1.00 91.06 93 VAL A C 1
ATOM 762 O O . VAL A 1 93 ? -8.836 0.311 5.992 1.00 91.06 93 VAL A O 1
ATOM 765 N N . ILE A 1 94 ? -7.448 1.901 6.786 1.00 90.44 94 ILE A N 1
ATOM 766 C CA . ILE A 1 94 ? -8.373 2.383 7.814 1.00 90.44 94 ILE A CA 1
ATOM 767 C C . ILE A 1 94 ? -9.643 2.919 7.157 1.00 90.44 94 ILE A C 1
ATOM 769 O O . ILE A 1 94 ? -10.731 2.516 7.556 1.00 90.44 94 ILE A O 1
ATOM 773 N N . ILE A 1 95 ? -9.520 3.760 6.128 1.00 87.75 95 ILE A N 1
ATOM 774 C CA . ILE A 1 95 ? -10.683 4.307 5.419 1.00 87.75 95 ILE A CA 1
ATOM 775 C C . ILE A 1 95 ? -11.475 3.202 4.713 1.00 87.75 95 ILE A C 1
ATOM 777 O O . ILE A 1 95 ? -12.680 3.112 4.912 1.00 87.75 95 ILE A O 1
ATOM 781 N N . THR A 1 96 ? -10.804 2.301 3.989 1.00 80.25 96 THR A N 1
ATOM 782 C CA . THR A 1 96 ? -11.459 1.188 3.272 1.00 80.25 96 THR A CA 1
ATOM 783 C C . THR A 1 96 ? -12.204 0.235 4.211 1.00 80.25 96 THR A C 1
ATOM 785 O O . THR A 1 96 ? -13.178 -0.383 3.811 1.00 80.25 96 THR A O 1
ATOM 788 N N . THR A 1 97 ? -11.744 0.084 5.456 1.00 81.12 97 THR A N 1
ATOM 789 C CA . THR A 1 97 ? -12.406 -0.773 6.458 1.00 81.12 97 THR A CA 1
ATOM 790 C C . THR A 1 97 ? -13.645 -0.104 7.068 1.00 81.12 97 THR A C 1
ATOM 792 O O . THR A 1 97 ? -14.508 -0.788 7.616 1.00 81.12 97 THR A O 1
ATOM 795 N N . LEU A 1 98 ? -13.704 1.231 7.052 1.00 67.81 98 LEU A N 1
ATOM 796 C CA . LEU A 1 98 ? -14.773 2.014 7.678 1.00 67.81 98 LEU A CA 1
ATOM 797 C C . LEU A 1 98 ? -15.944 2.319 6.728 1.00 67.81 98 LEU A C 1
ATOM 799 O O . LEU A 1 98 ? -17.004 2.718 7.216 1.00 67.81 98 LEU A O 1
ATOM 803 N N . GLU A 1 99 ? -15.759 2.135 5.419 1.00 55.12 99 GLU A N 1
ATOM 804 C CA . GLU A 1 99 ? -16.793 2.224 4.372 1.00 55.12 99 GLU A CA 1
ATOM 805 C C . GLU A 1 99 ? -17.386 0.850 4.024 1.00 55.12 99 GLU A C 1
ATOM 807 O O . GLU A 1 99 ? -18.624 0.787 3.825 1.00 55.12 99 GLU A O 1
#

Secondary structure (DSSP, 8-state):
---PPP-TTS---GGG-----------BT-SSHHHHHHHHHTT----B-SSSSSB--BTTTT---TTTTT--HHHHHHS-HHHHHHHHHHHHHHHHHH-

Foldseek 3Di:
DDDDDDDPPDDDPPVPDDDPLFDWDFWAPDDGPVRVVVCVVVVPDQWDCDVVRTDGDTPPLLDAPCVVVVHDPVRSVPDDSVVRVVVVRVVVRVVRSVD

Organism: Harpegnathos saltator (NCBI:txid610380)

Sequence (99 aa):
MEGRRYNPYAKVPPDEEIVISGIASRFPDTDNMKEFQENLLNKVDFVHYDMPTRSGKINNADNFDAQYFDVSPEEAHVTDLMCRMLFEHTYEVIITTLE

pLDDT: mean 87.44, std 9.73, range [43.94, 97.25]

Radius of gyration: 18.74 Å; chains: 1; bounding box: 35×46×45 Å

InterPro domains:
  IPR014030 Beta-ketoacyl synthase-like, N-terminal domain [PF00109] (16-94)
  IPR016039 Thiolase-like [G3DSA:3.40.47.10] (18-94)
  IPR016039 Thiolase-like [SSF53901] (16-94)
  IPR050091 Polyketide and Nonribosomal Peptide Biosynthesis Enzymes [PTHR43775] (17-94)